Protein AF-S2DV61-F1 (afdb_monomer_lite)

Organism: Indibacter alkaliphilus (strain CCUG 57479 / KCTC 22604 / LW1) (NCBI:txid1189612)

Sequence (74 aa):
MSNKEITVEDLNKLQKKASQNAVKLNKAMGLTYLVVRKNKLIQIEPDGKETVLGNSEFGTRKVEKKSITLKSGA

pLDDT: mean 83.67, std 12.15, range [42.41, 95.44]

Secondary structure (DSSP, 8-state):
---EEEEHHHHHHHHHHHHHHHHHHHHHTT--EEEEETTEEEEE-TT--EEEEEE-SSPPPPP--SEEEE-S--

Structure (mmCIF, N/CA/C/O backbone):
data_AF-S2DV61-F1
#
_entry.id   AF-S2DV61-F1
#
loop_
_atom_site.group_PDB
_atom_site.id
_atom_site.type_symbol
_atom_site.label_atom_id
_atom_site.label_alt_id
_atom_site.label_comp_id
_atom_site.label_asym_id
_atom_site.label_entity_id
_atom_site.label_seq_id
_atom_site.pdbx_PDB_ins_code
_atom_site.Cartn_x
_atom_site.Cartn_y
_atom_site.Cartn_z
_atom_site.occupancy
_atom_site.B_iso_or_equiv
_atom_site.auth_seq_id
_atom_site.auth_comp_id
_atom_site.auth_asym_id
_atom_site.auth_atom_id
_atom_site.pdbx_PDB_model_num
ATOM 1 N N . MET A 1 1 ? 33.041 0.771 -0.544 1.00 43.41 1 MET A N 1
ATOM 2 C CA . MET A 1 1 ? 31.592 0.495 -0.679 1.00 43.41 1 MET A CA 1
ATOM 3 C C . MET A 1 1 ? 30.854 1.816 -0.542 1.00 43.41 1 MET A C 1
ATOM 5 O O . MET A 1 1 ? 31.043 2.486 0.463 1.00 43.41 1 MET A O 1
ATOM 9 N N . SER A 1 2 ? 30.146 2.254 -1.586 1.00 47.91 2 SER A N 1
ATOM 10 C CA . SER A 1 2 ? 29.555 3.598 -1.662 1.00 47.91 2 SER A CA 1
ATOM 11 C C . SER A 1 2 ? 28.172 3.605 -1.010 1.00 47.91 2 SER A C 1
ATOM 13 O O . SER A 1 2 ? 27.278 2.870 -1.423 1.00 47.91 2 SER A O 1
ATOM 15 N N . ASN A 1 3 ? 28.002 4.445 0.013 1.00 59.25 3 ASN A N 1
ATOM 16 C CA . ASN A 1 3 ? 26.678 4.827 0.487 1.00 59.25 3 ASN A CA 1
ATOM 17 C C . ASN A 1 3 ? 25.980 5.590 -0.640 1.00 59.25 3 ASN A C 1
ATOM 19 O O . ASN A 1 3 ? 26.542 6.545 -1.180 1.00 59.25 3 ASN A O 1
ATOM 23 N N . LYS A 1 4 ? 24.768 5.163 -0.997 1.00 71.12 4 LYS A N 1
ATOM 24 C CA . LYS A 1 4 ? 23.934 5.872 -1.962 1.00 71.12 4 LYS A CA 1
ATOM 25 C C . LYS A 1 4 ? 22.961 6.748 -1.189 1.00 71.12 4 LYS A C 1
ATOM 27 O O . LYS A 1 4 ? 22.089 6.243 -0.481 1.00 71.12 4 LYS A O 1
ATOM 32 N N . GLU A 1 5 ? 23.139 8.055 -1.296 1.00 73.31 5 GLU A N 1
ATOM 33 C CA . GLU A 1 5 ? 22.140 9.001 -0.817 1.00 73.31 5 GLU A CA 1
ATOM 34 C C . GLU A 1 5 ? 20.965 9.025 -1.793 1.00 73.31 5 GLU A C 1
ATOM 36 O O . GLU A 1 5 ? 21.150 9.068 -3.010 1.00 73.31 5 GLU A O 1
ATOM 41 N N . ILE A 1 6 ? 19.750 8.965 -1.252 1.00 82.81 6 ILE A 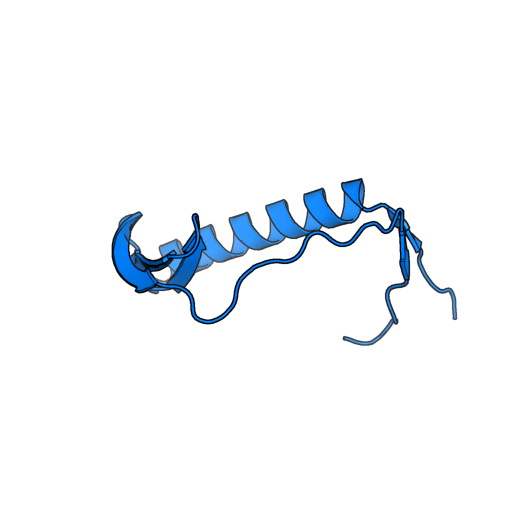N 1
ATOM 42 C CA . ILE A 1 6 ? 18.521 9.150 -2.016 1.00 82.81 6 ILE A CA 1
ATOM 43 C C . ILE A 1 6 ? 17.765 10.353 -1.460 1.00 82.81 6 ILE A C 1
ATOM 45 O O . ILE A 1 6 ? 17.687 10.561 -0.243 1.00 82.81 6 ILE A O 1
ATOM 49 N N . THR A 1 7 ? 17.215 11.157 -2.366 1.00 87.62 7 THR A N 1
ATOM 50 C CA . THR A 1 7 ? 16.324 12.257 -2.003 1.00 87.62 7 THR A CA 1
ATOM 51 C C . THR A 1 7 ? 14.991 11.700 -1.500 1.00 87.62 7 THR A C 1
ATOM 53 O O . THR A 1 7 ? 14.571 10.600 -1.870 1.00 87.62 7 THR A O 1
ATOM 56 N N . VAL A 1 8 ? 14.279 12.460 -0.666 1.00 84.00 8 VAL A N 1
ATOM 57 C CA . VAL A 1 8 ? 12.922 12.068 -0.243 1.00 84.00 8 VAL A CA 1
ATOM 58 C C . VAL A 1 8 ? 11.965 11.955 -1.431 1.00 84.00 8 VAL A C 1
ATOM 60 O O . VAL A 1 8 ? 11.108 11.075 -1.442 1.00 84.00 8 VAL A O 1
ATOM 63 N N . GLU A 1 9 ? 12.110 12.804 -2.447 1.00 86.25 9 GLU A N 1
ATOM 64 C CA . GLU A 1 9 ? 11.273 12.749 -3.649 1.00 86.25 9 GLU A CA 1
ATOM 65 C C . GLU A 1 9 ? 11.451 11.440 -4.416 1.00 86.25 9 GLU A C 1
ATOM 67 O O . GLU A 1 9 ? 10.462 10.803 -4.787 1.00 86.25 9 GLU A O 1
ATOM 72 N N . ASP A 1 10 ? 12.692 11.001 -4.613 1.00 86.56 10 ASP A N 1
ATOM 73 C CA . ASP A 1 10 ? 12.968 9.740 -5.296 1.00 86.56 10 ASP A CA 1
ATOM 74 C C . ASP A 1 10 ? 12.531 8.541 -4.456 1.00 86.56 10 ASP A C 1
ATOM 76 O O . ASP A 1 10 ? 11.956 7.588 -4.990 1.00 86.56 10 ASP A O 1
ATOM 80 N N . LEU A 1 11 ? 12.704 8.610 -3.133 1.00 86.06 11 LEU A N 1
ATOM 81 C CA . LEU A 1 11 ? 12.198 7.585 -2.225 1.00 86.06 11 LEU A CA 1
ATOM 82 C C . LEU A 1 11 ? 10.668 7.470 -2.301 1.00 86.06 11 LEU A C 1
ATOM 84 O O . LEU A 1 11 ? 10.140 6.363 -2.405 1.00 86.06 11 LEU A O 1
ATOM 88 N N . ASN A 1 12 ? 9.953 8.597 -2.329 1.00 87.44 12 ASN A N 1
ATOM 89 C CA . ASN A 1 12 ? 8.498 8.625 -2.479 1.00 87.44 12 ASN A CA 1
ATOM 90 C C . ASN A 1 12 ? 8.055 8.040 -3.829 1.00 87.44 12 ASN A C 1
ATOM 92 O O . ASN A 1 12 ? 7.077 7.292 -3.894 1.00 87.44 12 ASN A O 1
ATOM 96 N N . LYS A 1 13 ? 8.780 8.330 -4.920 1.00 91.06 13 LYS A N 1
ATOM 97 C CA . LYS A 1 13 ? 8.512 7.730 -6.239 1.00 91.06 13 LYS A CA 1
ATOM 98 C C . LYS A 1 13 ? 8.697 6.212 -6.212 1.00 91.06 13 LYS A C 1
ATOM 100 O O . LYS A 1 13 ? 7.832 5.489 -6.713 1.00 91.06 13 LYS A O 1
ATOM 105 N N . LEU A 1 14 ? 9.783 5.723 -5.611 1.00 89.56 14 LEU A N 1
ATOM 106 C CA . LEU A 1 14 ? 10.045 4.288 -5.466 1.00 89.56 14 LEU A CA 1
ATOM 107 C C . LEU A 1 14 ? 8.967 3.604 -4.626 1.00 89.56 14 LEU A C 1
ATOM 109 O O . LEU A 1 14 ? 8.415 2.591 -5.054 1.00 89.56 14 LEU A O 1
ATOM 113 N N . GLN A 1 15 ? 8.607 4.188 -3.484 1.00 88.94 15 GLN A N 1
ATOM 114 C CA . GLN A 1 15 ? 7.561 3.669 -2.609 1.00 88.94 15 GLN A CA 1
ATOM 115 C C . GLN A 1 15 ? 6.205 3.611 -3.325 1.00 88.94 15 GLN A C 1
ATOM 117 O O . GLN A 1 15 ? 5.510 2.594 -3.251 1.00 88.94 15 GLN A O 1
ATOM 122 N N . LYS A 1 16 ? 5.843 4.654 -4.084 1.00 91.12 16 LYS A N 1
ATOM 123 C CA . LYS A 1 16 ? 4.614 4.675 -4.890 1.00 91.12 16 LYS A CA 1
ATOM 124 C C . LYS A 1 16 ? 4.612 3.561 -5.937 1.00 91.12 16 LYS A C 1
ATOM 126 O O . LYS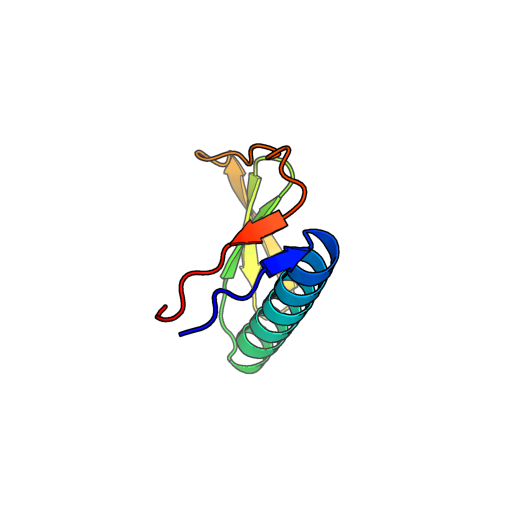 A 1 16 ? 3.619 2.845 -6.055 1.00 91.12 16 LYS A O 1
ATOM 131 N N . LYS A 1 17 ? 5.721 3.379 -6.662 1.00 93.94 17 LYS A N 1
ATOM 132 C CA . LYS A 1 17 ? 5.863 2.323 -7.676 1.00 93.94 17 LYS A CA 1
ATOM 133 C C . LYS A 1 17 ? 5.775 0.924 -7.056 1.00 93.94 17 LYS A C 1
ATOM 135 O O . LYS A 1 17 ? 5.038 0.083 -7.562 1.00 93.94 17 LYS A O 1
ATOM 140 N N . ALA A 1 18 ? 6.473 0.690 -5.945 1.00 91.44 18 ALA A N 1
ATOM 141 C CA . ALA A 1 18 ? 6.438 -0.579 -5.221 1.00 91.44 18 ALA A CA 1
ATOM 142 C C . ALA A 1 18 ? 5.023 -0.904 -4.717 1.00 91.44 18 ALA A C 1
ATOM 144 O O . ALA A 1 18 ? 4.527 -2.006 -4.939 1.00 91.44 18 ALA A O 1
ATOM 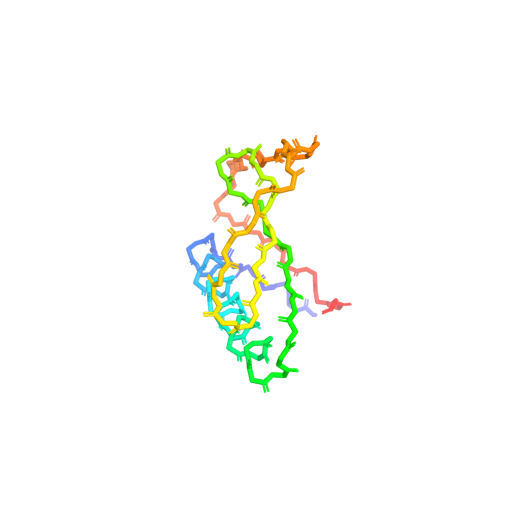145 N N . SER A 1 19 ? 4.336 0.085 -4.136 1.00 89.25 19 SER A N 1
ATOM 146 C CA . SER A 1 19 ? 2.957 -0.066 -3.657 1.00 89.25 19 SER A CA 1
ATOM 147 C C . SER A 1 19 ? 1.999 -0.424 -4.795 1.00 89.25 19 SER A C 1
ATOM 149 O O . SER A 1 19 ? 1.190 -1.334 -4.661 1.00 89.25 19 SER A O 1
ATOM 151 N N . GLN A 1 20 ? 2.113 0.245 -5.948 1.00 91.56 20 GLN A N 1
ATOM 152 C CA . GLN A 1 20 ? 1.291 -0.063 -7.123 1.00 91.56 20 GLN A CA 1
ATOM 153 C C . GLN A 1 20 ? 1.531 -1.483 -7.647 1.00 91.56 20 GLN A C 1
ATOM 155 O O . GLN A 1 20 ? 0.575 -2.170 -8.003 1.00 91.56 20 GLN A O 1
ATOM 160 N N . ASN A 1 21 ? 2.787 -1.929 -7.688 1.00 93.62 21 ASN A N 1
ATOM 161 C CA . ASN A 1 21 ? 3.124 -3.285 -8.114 1.00 93.62 21 ASN A CA 1
ATOM 162 C C . ASN A 1 21 ? 2.568 -4.335 -7.145 1.00 93.62 21 ASN A C 1
ATOM 164 O O . ASN A 1 21 ? 1.973 -5.306 -7.601 1.00 93.62 21 ASN A O 1
ATOM 168 N N . ALA A 1 22 ? 2.693 -4.110 -5.834 1.00 89.75 22 ALA A N 1
ATOM 169 C CA . ALA A 1 22 ? 2.138 -4.998 -4.816 1.00 89.75 22 ALA A CA 1
ATOM 170 C C . ALA A 1 22 ? 0.610 -5.112 -4.930 1.00 89.75 22 ALA A C 1
ATOM 172 O O . ALA A 1 22 ? 0.075 -6.214 -4.924 1.00 89.75 22 ALA A O 1
ATOM 173 N N . VAL A 1 23 ? -0.095 -3.993 -5.132 1.00 90.56 23 VAL A N 1
ATOM 174 C CA . VAL A 1 23 ? -1.555 -3.998 -5.338 1.00 90.56 23 VAL A CA 1
ATOM 175 C C . VAL A 1 23 ? -1.943 -4.798 -6.584 1.00 90.56 23 VAL A C 1
ATOM 177 O O . VAL A 1 23 ? -2.861 -5.614 -6.529 1.00 90.56 23 VAL A O 1
ATOM 180 N N . LYS A 1 24 ? -1.239 -4.601 -7.707 1.00 91.75 24 LYS A N 1
ATOM 181 C CA . LYS A 1 24 ? -1.493 -5.365 -8.940 1.00 91.75 24 LYS A CA 1
ATOM 182 C C . LYS A 1 24 ? -1.251 -6.859 -8.742 1.00 91.75 24 LYS A C 1
ATOM 184 O O . LYS A 1 24 ? -2.047 -7.659 -9.222 1.00 91.75 24 LYS A O 1
ATOM 189 N N . LEU A 1 25 ? -0.177 -7.216 -8.041 1.00 92.75 25 LEU A N 1
ATOM 190 C CA . LEU A 1 25 ? 0.161 -8.603 -7.744 1.00 9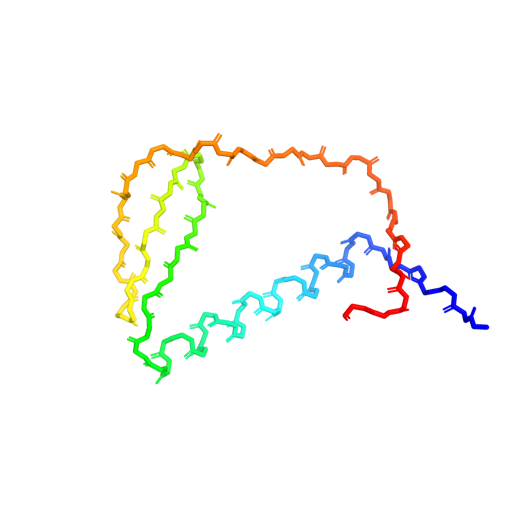2.75 25 LEU A CA 1
ATOM 191 C C . LEU A 1 25 ? -0.897 -9.250 -6.847 1.00 92.75 25 LEU A C 1
ATOM 193 O O . LEU A 1 25 ? -1.414 -10.303 -7.201 1.00 92.75 25 LEU A O 1
ATOM 197 N N . ASN A 1 26 ? -1.287 -8.589 -5.755 1.00 91.94 26 ASN A N 1
ATOM 198 C CA . ASN A 1 26 ? -2.332 -9.081 -4.855 1.00 91.94 26 ASN A CA 1
ATOM 199 C C . ASN A 1 26 ? -3.644 -9.315 -5.606 1.00 91.94 26 ASN A C 1
ATOM 201 O O . ASN A 1 26 ? -4.261 -10.366 -5.455 1.00 91.94 26 ASN A O 1
ATOM 205 N N . LYS A 1 27 ? -4.024 -8.384 -6.489 1.00 90.94 27 LYS A N 1
ATOM 206 C CA . LYS A 1 27 ? -5.200 -8.541 -7.349 1.00 90.94 27 LYS A CA 1
ATOM 207 C C . LYS A 1 27 ? -5.076 -9.742 -8.289 1.00 90.94 27 LYS A C 1
ATOM 209 O O . LYS A 1 27 ? -6.014 -10.525 -8.388 1.00 90.94 27 LYS A O 1
ATOM 214 N N . ALA A 1 28 ? -3.935 -9.901 -8.960 1.00 92.69 28 ALA A N 1
ATOM 215 C CA . ALA A 1 28 ? -3.692 -11.022 -9.868 1.00 92.69 28 ALA A CA 1
ATOM 216 C C . ALA A 1 28 ? -3.692 -12.382 -9.146 1.00 92.69 28 ALA A C 1
ATOM 218 O O . ALA A 1 28 ? -4.088 -13.384 -9.731 1.00 92.69 28 ALA A O 1
ATOM 219 N N . MET A 1 29 ? -3.271 -12.407 -7.880 1.00 94.12 29 MET A N 1
ATOM 220 C CA . MET A 1 29 ? -3.220 -13.608 -7.045 1.00 94.12 29 MET A CA 1
ATOM 221 C C . MET A 1 29 ? -4.510 -13.876 -6.257 1.00 94.12 29 MET A C 1
ATOM 223 O O . MET A 1 29 ? -4.578 -14.876 -5.549 1.00 94.12 29 MET A O 1
ATOM 227 N N . GLY A 1 30 ? -5.521 -13.004 -6.332 1.00 93.00 30 GLY A N 1
ATOM 228 C CA . GLY A 1 30 ? -6.739 -13.165 -5.535 1.00 93.00 30 GLY A CA 1
ATOM 229 C C . GLY A 1 30 ? -6.514 -12.987 -4.027 1.00 93.00 30 GLY A C 1
ATOM 230 O O . GLY A 1 30 ? -7.246 -13.565 -3.230 1.00 93.00 30 GLY A O 1
ATOM 231 N N . LEU A 1 31 ? -5.509 -12.203 -3.623 1.00 93.25 31 LEU A N 1
ATOM 232 C CA . LEU A 1 31 ? -5.144 -11.999 -2.220 1.00 93.25 31 LEU A CA 1
ATOM 233 C C . LEU A 1 31 ? -5.781 -10.740 -1.627 1.00 93.25 31 LEU A C 1
ATOM 235 O O . LEU A 1 31 ? -5.740 -9.657 -2.217 1.00 93.25 31 LEU A O 1
ATOM 239 N N . THR A 1 32 ? -6.300 -10.876 -0.409 1.00 94.00 32 THR A N 1
ATOM 240 C CA . THR A 1 32 ? -6.652 -9.753 0.462 1.00 94.00 32 THR A CA 1
ATOM 241 C C . THR A 1 32 ? -5.396 -9.106 1.042 1.00 94.00 32 THR A C 1
ATOM 243 O O . THR A 1 32 ? -4.399 -9.773 1.318 1.00 94.00 32 THR A O 1
ATOM 246 N N . TYR A 1 33 ? -5.430 -7.791 1.258 1.00 92.44 33 TYR A N 1
ATOM 247 C CA . TYR A 1 33 ? -4.337 -7.079 1.920 1.00 92.44 33 TYR A CA 1
ATOM 248 C C . TYR A 1 33 ? -4.840 -5.955 2.824 1.00 92.44 33 TYR A C 1
ATOM 250 O O . TYR A 1 33 ? -5.909 -5.388 2.608 1.00 92.44 33 TYR A O 1
ATOM 258 N N . LEU A 1 34 ? -4.057 -5.632 3.853 1.00 91.31 34 LEU A N 1
ATOM 259 C CA . LEU A 1 34 ? -4.386 -4.601 4.835 1.00 91.31 34 LEU A CA 1
ATOM 260 C C . LEU A 1 34 ? -3.647 -3.299 4.529 1.00 91.31 34 LEU A C 1
ATOM 262 O O . LEU A 1 34 ? -2.465 -3.303 4.184 1.00 91.31 34 LEU A O 1
ATOM 266 N N . VAL A 1 35 ? -4.332 -2.172 4.697 1.00 89.75 35 VAL A N 1
ATOM 267 C CA . VAL A 1 35 ? -3.752 -0.832 4.582 1.00 89.75 35 VAL A CA 1
ATOM 268 C C . VAL A 1 35 ? -4.246 0.073 5.699 1.00 89.75 35 VAL A C 1
ATOM 270 O O . VAL A 1 35 ? -5.387 -0.025 6.144 1.00 89.75 35 VAL A O 1
ATOM 273 N N . VAL A 1 36 ? -3.400 1.013 6.115 1.00 88.62 36 VAL A N 1
ATOM 274 C CA . VAL A 1 36 ? -3.791 2.082 7.038 1.00 88.62 36 VAL A CA 1
ATOM 275 C C . VAL A 1 36 ? -4.049 3.358 6.242 1.00 88.62 36 VAL A C 1
ATOM 277 O O . VAL A 1 36 ? -3.169 3.847 5.533 1.00 88.62 36 VAL A O 1
ATOM 280 N N . ARG A 1 37 ? -5.261 3.912 6.343 1.00 87.00 37 ARG A N 1
ATOM 281 C CA . ARG A 1 37 ? -5.644 5.189 5.715 1.00 87.00 37 ARG A CA 1
ATOM 282 C C . ARG A 1 37 ? -6.539 5.977 6.658 1.00 87.00 37 ARG A C 1
ATOM 284 O O . ARG A 1 37 ? -7.433 5.406 7.268 1.00 87.00 37 ARG A O 1
ATOM 291 N N . LYS A 1 38 ? -6.335 7.296 6.752 1.00 84.62 38 LYS A N 1
ATOM 292 C CA . LYS A 1 38 ? -7.156 8.190 7.599 1.00 84.62 38 LYS A CA 1
ATOM 293 C C . LYS A 1 38 ? -7.324 7.662 9.039 1.00 84.62 38 LYS A C 1
ATOM 295 O O . LYS A 1 38 ? -8.421 7.706 9.586 1.00 84.62 38 LYS A O 1
ATOM 300 N N . ASN A 1 39 ? -6.244 7.136 9.623 1.00 87.12 39 ASN A N 1
ATOM 301 C CA . ASN A 1 39 ? -6.223 6.540 10.966 1.00 87.12 39 ASN A CA 1
ATOM 302 C C . ASN A 1 39 ? -7.142 5.311 11.155 1.00 87.12 39 ASN A C 1
ATOM 304 O O . ASN A 1 39 ? -7.555 4.995 12.270 1.00 87.12 39 ASN A O 1
ATOM 308 N N . LYS A 1 40 ? -7.482 4.627 10.057 1.00 89.56 40 LYS A N 1
ATOM 309 C CA . LYS A 1 40 ? -8.281 3.401 10.043 1.00 89.56 40 LYS A CA 1
ATOM 310 C C . LYS A 1 40 ? -7.497 2.264 9.407 1.00 89.56 40 LYS A C 1
ATOM 312 O O . LYS A 1 40 ? -6.810 2.476 8.404 1.00 89.56 40 LYS A O 1
ATOM 317 N N . LEU A 1 41 ? -7.637 1.071 9.974 1.00 91.25 41 LEU A N 1
ATOM 318 C CA . LEU A 1 41 ? -7.192 -0.173 9.360 1.00 91.25 41 LEU A CA 1
ATOM 319 C C . LEU A 1 41 ? -8.277 -0.647 8.391 1.00 91.25 41 LEU A C 1
ATOM 321 O O . LEU A 1 41 ? -9.437 -0.809 8.773 1.00 91.25 41 LEU A O 1
ATOM 325 N N . ILE A 1 42 ? -7.900 -0.833 7.133 1.00 93.56 42 ILE A N 1
ATOM 326 C CA . ILE A 1 42 ? -8.799 -1.197 6.041 1.00 93.56 42 ILE A CA 1
ATOM 327 C C . ILE A 1 42 ? -8.274 -2.476 5.401 1.00 93.56 42 ILE A C 1
ATOM 329 O O . ILE A 1 42 ? -7.108 -2.547 5.018 1.00 93.56 42 ILE A O 1
ATOM 333 N N . GLN A 1 43 ? -9.140 -3.470 5.263 1.00 94.12 43 GLN A N 1
ATOM 334 C CA . GLN A 1 43 ? -8.905 -4.640 4.434 1.00 94.12 43 GLN A CA 1
ATOM 335 C C . GLN A 1 43 ? -9.393 -4.358 3.019 1.00 94.12 43 GLN A C 1
ATOM 337 O O . GLN A 1 43 ? -10.511 -3.880 2.834 1.00 94.12 43 GLN A O 1
ATOM 342 N N . ILE A 1 44 ? -8.555 -4.656 2.033 1.00 94.00 44 ILE A N 1
ATOM 343 C CA . ILE A 1 44 ? -8.890 -4.563 0.617 1.00 94.00 44 ILE A CA 1
ATOM 344 C C . ILE A 1 44 ? -8.937 -5.976 0.047 1.00 94.00 44 ILE A C 1
ATOM 346 O O . ILE A 1 44 ? -7.965 -6.729 0.143 1.00 94.00 44 ILE A O 1
ATOM 350 N N . GLU A 1 45 ? -10.084 -6.324 -0.523 1.00 93.38 45 GLU A N 1
ATOM 351 C CA . GLU A 1 45 ? -10.319 -7.577 -1.234 1.00 93.38 45 GLU A CA 1
ATOM 352 C C . GLU A 1 45 ? -9.814 -7.507 -2.690 1.00 93.38 45 GLU A C 1
ATOM 354 O O . GLU A 1 45 ? -9.580 -6.416 -3.223 1.00 93.38 45 GLU A O 1
ATOM 359 N N . PRO A 1 46 ? -9.613 -8.654 -3.368 1.00 89.50 46 PRO A N 1
ATOM 360 C CA . PRO A 1 46 ? -9.082 -8.685 -4.736 1.00 89.50 46 PRO A CA 1
ATOM 361 C C . PRO A 1 46 ? -9.981 -7.990 -5.771 1.00 89.50 46 PRO A C 1
ATOM 363 O O . PRO A 1 46 ? -9.504 -7.510 -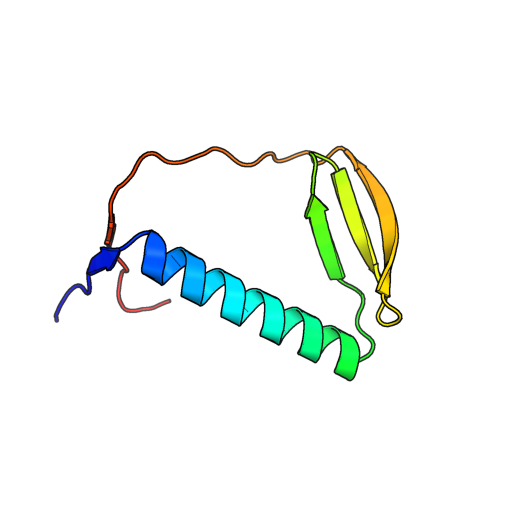6.803 1.00 89.50 46 PRO A O 1
ATOM 366 N N . ASP A 1 47 ? -11.282 -7.920 -5.492 1.00 89.75 47 ASP A N 1
ATOM 367 C CA . ASP A 1 47 ? -12.280 -7.191 -6.278 1.00 89.75 47 ASP A CA 1
ATOM 368 C C . ASP A 1 47 ? -12.201 -5.663 -6.075 1.00 89.75 47 ASP A C 1
ATOM 370 O O . ASP A 1 47 ? -12.781 -4.898 -6.846 1.00 89.75 47 ASP A O 1
ATOM 374 N N . GLY A 1 48 ? -11.414 -5.210 -5.094 1.00 87.12 48 GLY A N 1
ATOM 375 C CA . GLY A 1 48 ? -11.253 -3.813 -4.710 1.00 87.12 48 GLY A CA 1
ATOM 376 C C . GLY A 1 48 ? -12.216 -3.350 -3.618 1.00 87.12 48 GLY A C 1
ATOM 377 O O . GLY A 1 48 ? -12.200 -2.165 -3.282 1.00 87.12 48 GLY A O 1
ATOM 378 N N . LYS A 1 49 ? -13.039 -4.239 -3.050 1.00 92.75 49 LYS A N 1
ATOM 379 C CA . LYS A 1 49 ? -13.927 -3.905 -1.940 1.00 92.75 49 LYS A CA 1
ATOM 380 C C . LYS A 1 49 ? -13.112 -3.566 -0.695 1.00 92.75 49 LYS A C 1
ATOM 382 O O . LYS A 1 49 ? -12.181 -4.279 -0.320 1.00 92.75 49 LYS A O 1
ATOM 387 N N . GLU A 1 50 ? -13.471 -2.457 -0.056 1.00 94.75 50 GLU A N 1
ATOM 388 C CA . GLU A 1 50 ? -12.814 -1.968 1.153 1.00 94.75 50 GLU A CA 1
ATOM 389 C C . GLU A 1 50 ? -13.692 -2.242 2.380 1.00 94.75 50 GLU A C 1
ATOM 391 O O . GLU A 1 50 ? -14.839 -1.797 2.447 1.00 94.75 50 GLU A O 1
ATOM 396 N N . THR A 1 51 ? -13.132 -2.927 3.376 1.00 95.44 51 THR A N 1
ATOM 397 C CA . THR A 1 51 ? -13.778 -3.177 4.669 1.00 95.44 51 THR A CA 1
ATOM 398 C C . THR A 1 51 ? -12.968 -2.518 5.778 1.00 95.44 51 THR A C 1
ATOM 400 O O . THR A 1 51 ? -11.786 -2.805 5.959 1.00 95.44 51 THR A O 1
ATOM 403 N N . VAL A 1 52 ? -13.591 -1.617 6.538 1.00 94.94 52 VAL A N 1
ATOM 404 C CA . VAL A 1 52 ? -12.952 -0.990 7.703 1.00 94.94 52 VAL A CA 1
ATOM 405 C C . VAL A 1 52 ? -12.952 -1.987 8.857 1.00 94.94 52 VAL A C 1
ATOM 407 O O . VAL A 1 52 ? -14.017 -2.371 9.328 1.00 94.94 52 VAL A O 1
ATOM 410 N N . LEU A 1 53 ? -11.767 -2.371 9.329 1.00 92.38 53 LEU A N 1
ATOM 411 C CA . LEU A 1 53 ? -11.608 -3.282 10.467 1.00 92.38 53 LEU A CA 1
ATOM 412 C C . LEU A 1 53 ? -11.609 -2.543 11.811 1.00 92.38 53 LEU A C 1
ATOM 414 O O . LEU A 1 53 ? -11.952 -3.122 12.835 1.00 92.38 53 LEU A O 1
ATOM 418 N N . GLY A 1 54 ? -11.238 -1.261 11.817 1.00 91.56 54 GLY A N 1
ATOM 419 C CA . GLY A 1 54 ? -11.223 -0.445 13.027 1.00 91.56 54 GLY A CA 1
ATOM 420 C C . GLY A 1 54 ? -10.285 0.752 12.932 1.00 91.56 54 GLY A C 1
ATOM 421 O O . GLY A 1 54 ? -9.863 1.155 11.843 1.00 91.56 54 GLY A O 1
ATOM 422 N N . ASN A 1 55 ? -9.959 1.322 14.089 1.00 88.81 55 ASN A N 1
ATOM 423 C CA . ASN A 1 55 ? -8.938 2.361 14.199 1.00 88.81 55 ASN A CA 1
ATOM 424 C C . ASN A 1 55 ? -7.543 1.738 14.084 1.00 88.81 55 ASN A C 1
ATOM 426 O O . ASN A 1 55 ? -7.321 0.612 14.523 1.00 88.81 55 ASN A O 1
ATOM 430 N N . SER A 1 56 ? -6.594 2.462 13.496 1.00 85.50 56 SER A N 1
ATOM 431 C CA . SER A 1 56 ? -5.200 2.021 13.490 1.00 85.50 56 SER A CA 1
ATOM 432 C C . SER A 1 56 ? -4.572 2.233 14.866 1.00 85.50 56 SER A C 1
ATOM 434 O O . SER A 1 56 ? -4.554 3.360 15.356 1.00 85.50 56 SER A O 1
ATOM 436 N N . GLU A 1 57 ? -4.008 1.177 15.450 1.00 78.88 57 GLU A N 1
ATOM 437 C CA . GLU A 1 57 ? -3.223 1.267 16.692 1.00 78.88 57 GLU A CA 1
ATOM 438 C C . GLU A 1 57 ? -1.930 2.071 16.493 1.00 78.88 57 GLU A C 1
ATOM 440 O O . GLU A 1 57 ? -1.479 2.783 17.388 1.00 78.88 57 GLU A O 1
ATOM 445 N N . PHE A 1 58 ? -1.366 2.007 15.283 1.00 72.69 58 PHE A N 1
ATOM 446 C CA . PHE A 1 58 ? -0.141 2.702 14.907 1.00 72.69 58 PHE A CA 1
ATOM 447 C C . PHE A 1 58 ? -0.435 3.775 13.858 1.00 72.69 58 PHE A C 1
ATOM 449 O O . PHE A 1 58 ? -0.916 3.486 12.760 1.00 72.69 58 PHE A O 1
ATOM 456 N N . GLY A 1 59 ? -0.135 5.027 14.203 1.00 66.62 59 GLY A N 1
ATOM 457 C CA . GLY A 1 59 ? -0.209 6.162 13.287 1.00 66.62 59 GLY A CA 1
ATOM 458 C C . GLY A 1 59 ? 1.081 6.368 12.489 1.00 66.62 59 GLY A C 1
ATOM 459 O O . GLY A 1 59 ? 2.116 5.755 12.743 1.00 66.62 59 GLY A O 1
ATOM 460 N N . THR A 1 60 ? 1.044 7.292 11.533 1.00 72.62 60 THR A N 1
ATOM 461 C CA . THR A 1 60 ? 2.232 7.737 10.790 1.00 72.62 60 THR A CA 1
ATOM 462 C C . THR A 1 60 ? 2.743 9.067 11.332 1.00 72.62 60 THR A C 1
ATOM 464 O O . THR A 1 60 ? 1.972 10.019 11.445 1.00 72.62 60 THR A O 1
ATOM 467 N N . ARG A 1 61 ? 4.053 9.176 11.590 1.00 71.50 61 ARG A N 1
ATOM 468 C CA . ARG A 1 61 ? 4.718 10.451 11.907 1.00 71.50 61 ARG A CA 1
ATOM 469 C C . ARG A 1 61 ? 5.450 10.981 10.678 1.00 71.50 61 ARG A C 1
ATOM 471 O O . ARG A 1 61 ? 6.237 10.262 10.065 1.00 71.50 61 ARG A O 1
ATOM 478 N N . LYS A 1 62 ? 5.242 12.258 10.349 1.00 73.94 62 LYS A N 1
ATOM 479 C CA . LYS A 1 62 ? 6.041 12.946 9.329 1.00 73.94 62 LYS A CA 1
ATOM 480 C C . LYS A 1 62 ? 7.471 13.118 9.847 1.00 73.94 62 LYS A C 1
ATOM 482 O O . LYS A 1 62 ? 7.676 13.676 10.922 1.00 73.94 62 LYS A O 1
ATOM 487 N N . VAL A 1 63 ? 8.448 12.623 9.093 1.00 78.00 63 VAL A N 1
ATOM 488 C CA . VAL A 1 63 ? 9.872 12.785 9.407 1.00 78.00 63 VAL A CA 1
ATOM 489 C C . VAL A 1 63 ? 10.418 13.949 8.588 1.00 78.00 63 VAL A C 1
ATOM 491 O O . VAL A 1 63 ? 10.380 13.921 7.361 1.00 78.00 63 VAL A O 1
ATOM 494 N N . GLU A 1 64 ? 10.936 14.971 9.262 1.00 77.62 64 GLU A N 1
ATOM 495 C CA . GLU A 1 64 ? 11.577 16.123 8.623 1.00 77.62 64 GLU A CA 1
ATOM 496 C C . GLU A 1 64 ? 13.049 15.808 8.334 1.00 77.62 64 GLU A C 1
ATOM 498 O O . GLU A 1 64 ? 13.955 16.186 9.071 1.00 77.62 64 GLU A O 1
ATOM 503 N N . LYS A 1 65 ? 13.298 15.049 7.265 1.00 77.38 65 LYS A N 1
ATOM 504 C CA . LYS A 1 65 ? 14.647 14.793 6.739 1.00 77.38 65 LYS A CA 1
ATOM 505 C C . LYS A 1 65 ? 14.657 15.054 5.241 1.00 77.38 65 LYS A C 1
ATOM 507 O O . LYS A 1 65 ? 13.686 14.735 4.572 1.00 77.38 65 LYS A O 1
ATOM 512 N N . LYS A 1 66 ? 15.737 15.643 4.716 1.00 73.81 66 LYS A N 1
ATOM 513 C CA . LYS A 1 66 ? 15.884 15.936 3.274 1.00 73.81 66 LYS A CA 1
ATOM 514 C C . LYS A 1 66 ? 16.399 14.738 2.468 1.00 73.81 66 LYS A C 1
ATOM 516 O O . LYS A 1 66 ? 16.067 14.599 1.293 1.00 73.81 66 LYS A O 1
ATOM 521 N N . SER A 1 67 ? 17.177 13.869 3.105 1.00 75.25 67 SER A N 1
ATOM 522 C CA . SER A 1 67 ? 17.756 12.668 2.507 1.00 75.25 67 SER A CA 1
ATOM 523 C C . SER A 1 67 ? 17.767 11.522 3.513 1.00 75.25 67 SER A C 1
ATOM 525 O O . SER A 1 67 ? 17.716 11.728 4.732 1.00 75.25 67 SER A O 1
ATOM 527 N N . ILE A 1 68 ? 17.786 10.299 2.991 1.00 78.62 68 ILE A N 1
ATOM 528 C CA . ILE A 1 68 ? 17.890 9.076 3.785 1.00 78.62 68 ILE A CA 1
ATOM 529 C C . ILE A 1 68 ? 19.079 8.283 3.250 1.00 78.62 68 ILE A C 1
ATOM 531 O O . ILE A 1 68 ? 19.168 8.002 2.056 1.00 78.62 68 ILE A O 1
ATOM 535 N N . THR A 1 69 ? 20.007 7.928 4.134 1.00 78.62 69 THR A N 1
ATOM 536 C CA . THR A 1 69 ? 21.124 7.047 3.792 1.00 78.62 69 THR A CA 1
ATOM 537 C C . THR A 1 69 ? 20.634 5.608 3.815 1.00 78.62 69 THR A C 1
ATOM 539 O O . THR A 1 69 ? 20.247 5.094 4.866 1.00 78.62 69 THR A O 1
ATOM 542 N N . LEU A 1 70 ? 20.650 4.948 2.660 1.00 72.31 70 LEU A N 1
ATOM 543 C CA . LEU A 1 7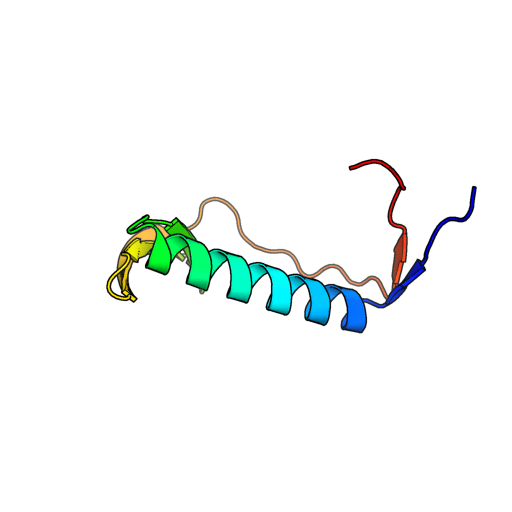0 ? 20.332 3.529 2.572 1.00 72.31 70 LEU A CA 1
ATOM 544 C C . LEU A 1 70 ? 21.584 2.715 2.909 1.00 72.31 70 LEU A C 1
ATOM 546 O O . LEU A 1 70 ? 22.625 2.879 2.271 1.00 72.31 70 LEU A O 1
ATOM 550 N N . LYS A 1 71 ? 21.489 1.824 3.901 1.00 73.12 71 LYS A N 1
ATOM 551 C CA . LYS A 1 71 ? 22.517 0.798 4.107 1.00 73.12 71 LYS A CA 1
ATOM 552 C C . LYS A 1 71 ? 22.364 -0.250 3.005 1.00 73.12 71 LYS A C 1
ATOM 554 O O . LYS A 1 71 ? 21.281 -0.790 2.813 1.00 73.12 71 LYS A O 1
ATOM 559 N N . SER A 1 72 ? 23.443 -0.529 2.285 1.00 57.84 72 SER A N 1
ATOM 560 C CA . SER A 1 72 ? 23.493 -1.629 1.319 1.00 57.84 72 SER A CA 1
ATOM 561 C C . SER A 1 72 ? 23.428 -2.962 2.078 1.00 57.84 72 SER A C 1
ATOM 563 O O . SER A 1 72 ? 24.407 -3.306 2.739 1.00 57.84 72 SER A O 1
ATOM 565 N N . GLY A 1 73 ? 22.306 -3.691 1.995 1.00 59.81 73 GLY A N 1
ATOM 566 C CA . GLY A 1 73 ? 22.204 -5.062 2.524 1.00 59.81 73 GLY A CA 1
ATOM 567 C C . GLY A 1 73 ? 20.860 -5.506 3.118 1.00 59.81 73 GLY A C 1
ATOM 568 O O . GLY A 1 73 ? 20.877 -6.430 3.925 1.00 59.81 73 GLY A O 1
ATOM 569 N N . ALA A 1 74 ? 19.734 -4.870 2.777 1.00 42.41 74 ALA A N 1
ATOM 570 C CA . ALA A 1 74 ? 18.391 -5.361 3.115 1.00 42.41 74 ALA A CA 1
ATOM 571 C C . ALA A 1 74 ? 17.669 -5.850 1.858 1.00 42.41 74 ALA A C 1
ATOM 573 O O . ALA A 1 74 ? 17.822 -5.168 0.816 1.00 42.41 74 ALA A O 1
#

Radius of gyration: 15.72 Å; chains: 1; bounding box: 46×30×27 Å

Foldseek 3Di:
DDFDKDFPVVVVVVVVVVVVVVLVVCLVVQHWDWDADPQFIWIAGSVRDIDTPGGHPDDDDDDPDGIDTDDPDD